Protein AF-I2Q710-F1 (afdb_monomer_lite)

Radius of gyration: 10.35 Å; chains: 1; bounding box: 20×18×31 Å

InterPro domains:
  IPR031807 HicB-like antitoxin of toxin-antitoxin system [PF15919] (6-40)
  IPR035069 Antitoxin HicB/UPF0150 [SSF143100] (1-43)

Organism: NCBI:txid596152

Structure (mmCIF, N/CA/C/O backbone):
data_AF-I2Q710-F1
#
_entry.id   AF-I2Q710-F1
#
loop_
_atom_site.group_PDB
_atom_site.id
_atom_site.type_symbol
_atom_site.label_atom_id
_atom_site.label_alt_id
_atom_site.label_comp_id
_atom_site.label_asym_id
_atom_site.label_entity_id
_atom_site.label_seq_id
_atom_site.pdbx_PDB_ins_code
_atom_site.Cartn_x
_atom_site.Cartn_y
_atom_site.Cartn_z
_atom_site.occupancy
_atom_site.B_iso_or_equiv
_atom_site.auth_seq_id
_atom_site.auth_comp_id
_atom_site.auth_asym_id
_atom_site.auth_atom_id
_atom_site.pdbx_PDB_model_num
ATOM 1 N N . MET A 1 1 ? -12.780 -6.957 16.431 1.00 60.22 1 MET A N 1
ATOM 2 C CA . MET A 1 1 ? -13.686 -6.596 15.312 1.00 60.22 1 MET A CA 1
ATOM 3 C C . MET A 1 1 ? -12.852 -6.337 14.061 1.00 60.22 1 MET A C 1
ATOM 5 O O . MET A 1 1 ? -11.945 -5.521 14.135 1.00 60.22 1 MET A O 1
ATOM 9 N N . LYS A 1 2 ? -13.112 -7.015 12.933 1.00 61.84 2 LYS A N 1
ATOM 10 C CA . LYS A 1 2 ? -12.456 -6.705 11.645 1.00 61.84 2 LYS A CA 1
ATOM 11 C C . LYS A 1 2 ? -13.215 -5.569 10.957 1.00 61.84 2 LYS A C 1
ATOM 13 O O . LYS A 1 2 ? -14.384 -5.736 10.632 1.00 61.84 2 LYS A O 1
ATOM 18 N N . ARG A 1 3 ? -12.554 -4.432 10.729 1.00 74.25 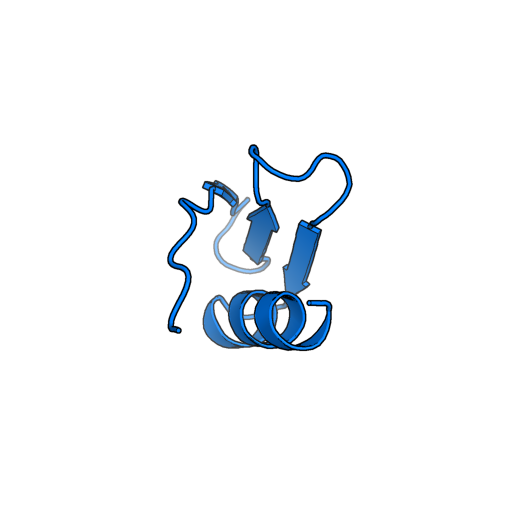3 ARG A N 1
ATOM 19 C CA . ARG A 1 3 ? -13.089 -3.310 9.942 1.00 74.25 3 ARG A CA 1
ATOM 20 C C . ARG A 1 3 ? -12.557 -3.402 8.516 1.00 74.25 3 ARG A C 1
ATOM 22 O O . ARG A 1 3 ? -11.340 -3.399 8.335 1.00 74.25 3 ARG A O 1
ATOM 29 N N . ARG A 1 4 ? -13.462 -3.482 7.542 1.00 80.12 4 ARG A N 1
ATOM 30 C CA . ARG A 1 4 ? -13.166 -3.431 6.104 1.00 80.12 4 ARG A CA 1
ATOM 31 C C . ARG A 1 4 ? -13.526 -2.038 5.610 1.00 80.12 4 ARG A C 1
ATOM 33 O O . ARG A 1 4 ? -14.630 -1.580 5.886 1.00 80.12 4 ARG A O 1
ATOM 40 N N . SER A 1 5 ? -12.599 -1.399 4.917 1.00 81.69 5 SER A N 1
ATOM 41 C CA . SER A 1 5 ? -12.789 -0.075 4.332 1.00 81.69 5 SER A CA 1
ATOM 42 C C . SER A 1 5 ? -12.521 -0.180 2.833 1.00 81.69 5 SER A C 1
ATOM 44 O O . SER A 1 5 ? -11.597 -0.905 2.454 1.00 81.69 5 SER A O 1
ATOM 46 N N . PRO A 1 6 ? -13.323 0.475 1.979 1.00 86.81 6 PRO A N 1
ATOM 47 C CA . PRO A 1 6 ? -13.014 0.552 0.560 1.00 86.81 6 PRO A CA 1
ATOM 48 C C . PRO A 1 6 ? -11.696 1.311 0.379 1.00 86.81 6 PRO A C 1
ATOM 50 O O . PRO A 1 6 ? -11.463 2.322 1.041 1.00 86.81 6 PRO A O 1
ATOM 53 N N . ALA A 1 7 ? -10.842 0.805 -0.503 1.00 88.06 7 ALA A N 1
ATOM 54 C CA . ALA A 1 7 ? -9.580 1.428 -0.866 1.00 88.06 7 ALA A CA 1
ATOM 55 C C . ALA A 1 7 ? -9.583 1.712 -2.367 1.00 88.06 7 ALA A C 1
ATOM 57 O O . ALA A 1 7 ? -10.094 0.908 -3.150 1.00 88.06 7 ALA A O 1
ATOM 58 N N . ILE A 1 8 ? -9.022 2.851 -2.754 1.00 90.38 8 ILE A N 1
ATOM 59 C CA . ILE A 1 8 ? -8.843 3.222 -4.155 1.00 90.38 8 ILE A CA 1
ATOM 60 C C . ILE A 1 8 ? -7.409 2.873 -4.538 1.00 90.38 8 ILE A C 1
ATOM 62 O O . ILE A 1 8 ? -6.472 3.307 -3.867 1.00 90.38 8 ILE A O 1
ATOM 66 N N . LEU A 1 9 ? -7.258 2.074 -5.595 1.00 89.75 9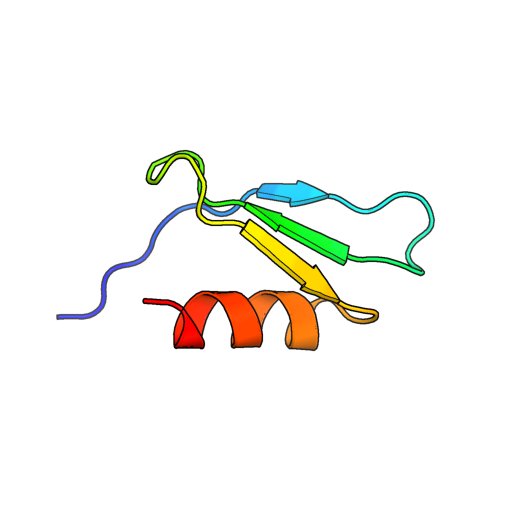 LEU A N 1
ATOM 67 C CA . LEU A 1 9 ? -5.970 1.726 -6.180 1.00 89.75 9 LEU A CA 1
ATOM 68 C C . LEU A 1 9 ? -5.686 2.643 -7.370 1.00 89.75 9 LEU A C 1
ATOM 70 O O . LEU A 1 9 ? -6.484 2.721 -8.302 1.00 89.75 9 LEU A O 1
ATOM 74 N N . HIS A 1 10 ? -4.525 3.278 -7.346 1.00 89.25 10 HIS A N 1
ATOM 75 C CA . HIS A 1 10 ? -3.974 4.064 -8.438 1.00 89.25 10 HIS A CA 1
ATOM 76 C C . HIS A 1 10 ? -2.722 3.372 -8.979 1.00 89.25 10 HIS A C 1
ATOM 78 O O . HIS A 1 10 ? -1.876 2.918 -8.210 1.00 89.25 10 HIS A O 1
ATOM 84 N N . THR A 1 11 ? -2.594 3.300 -10.301 1.00 86.94 11 THR A N 1
ATOM 85 C CA . THR A 1 11 ? -1.368 2.869 -10.976 1.00 86.94 11 THR A CA 1
ATOM 86 C C . THR A 1 11 ? -1.213 3.662 -12.267 1.00 86.94 11 THR A C 1
ATOM 88 O O . THR A 1 11 ? -2.208 3.915 -12.943 1.00 86.94 11 THR A O 1
ATOM 91 N N . ASP A 1 12 ? 0.010 4.099 -12.551 1.00 76.81 12 ASP A N 1
ATOM 92 C CA . ASP A 1 12 ? 0.345 4.910 -13.729 1.00 76.81 12 ASP A CA 1
ATOM 93 C C . ASP A 1 12 ? 0.710 3.996 -14.915 1.00 76.81 12 ASP A C 1
ATOM 95 O O . ASP A 1 12 ? 0.084 4.059 -15.965 1.00 76.81 12 ASP A O 1
ATOM 99 N N . ASP A 1 13 ? 1.598 3.017 -14.681 1.00 80.31 13 ASP A N 1
ATOM 100 C CA . ASP A 1 13 ? 2.094 2.078 -15.706 1.00 80.31 13 ASP A CA 1
ATOM 101 C C . ASP A 1 13 ? 2.281 0.636 -15.180 1.00 80.31 13 ASP A C 1
ATOM 103 O O . ASP A 1 13 ? 3.019 -0.169 -15.745 1.00 80.31 13 ASP A O 1
ATOM 107 N N . GLY A 1 14 ? 1.680 0.288 -14.036 1.00 71.38 14 GLY A N 1
ATOM 108 C CA . GLY A 1 14 ? 1.895 -1.011 -13.374 1.00 71.38 14 GLY A CA 1
ATOM 109 C C . GLY A 1 14 ? 3.250 -1.155 -12.664 1.00 71.38 14 GLY A C 1
ATOM 110 O O . GLY A 1 14 ? 3.513 -2.197 -12.063 1.00 71.38 14 GLY A O 1
ATOM 111 N N . ILE A 1 15 ? 4.085 -0.112 -12.715 1.00 78.38 15 ILE A N 1
ATOM 112 C CA . ILE A 1 15 ? 5.401 -0.023 -12.060 1.00 78.38 15 ILE A CA 1
ATOM 113 C C . ILE A 1 15 ? 5.261 0.521 -10.630 1.00 78.38 15 ILE A C 1
ATOM 115 O O . ILE A 1 15 ? 5.952 0.07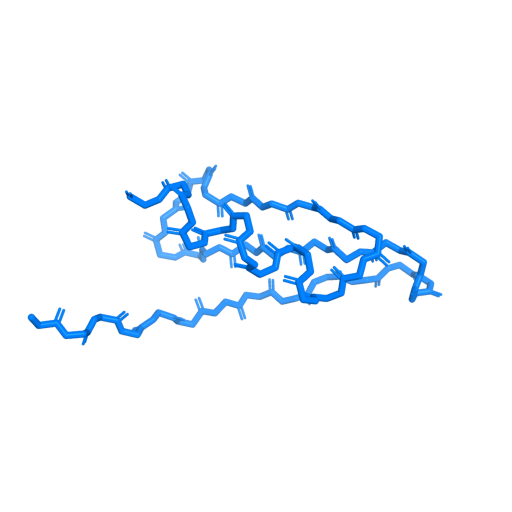9 -9.720 1.00 78.38 15 ILE A O 1
ATOM 119 N N . GLY A 1 16 ? 4.343 1.468 -10.429 1.00 86.06 16 GLY A N 1
ATOM 120 C CA . GLY A 1 16 ? 4.024 2.045 -9.127 1.00 86.06 16 GLY A CA 1
ATOM 121 C C . GLY A 1 16 ? 2.554 1.844 -8.780 1.00 86.06 16 GLY A C 1
ATOM 122 O O . GLY A 1 16 ? 1.670 2.044 -9.621 1.00 86.06 16 GLY A O 1
ATOM 123 N N . TYR A 1 17 ? 2.297 1.462 -7.532 1.00 89.81 17 TYR A N 1
ATOM 124 C CA . TYR A 1 17 ? 0.962 1.284 -6.974 1.00 89.81 17 TYR A CA 1
ATOM 125 C C . TYR A 1 17 ? 0.767 2.253 -5.815 1.00 89.81 17 TYR A C 1
ATOM 127 O O . TYR A 1 17 ? 1.564 2.276 -4.880 1.00 89.81 17 TYR A O 1
ATOM 135 N N . GLY A 1 18 ? -0.300 3.042 -5.871 1.00 89.88 18 GLY A N 1
ATOM 136 C CA . GLY A 1 18 ? -0.766 3.895 -4.784 1.00 89.88 18 GLY A CA 1
ATOM 137 C C . GLY A 1 18 ? -2.100 3.391 -4.249 1.00 89.88 18 GLY A C 1
ATOM 138 O O . GLY A 1 18 ? -2.990 3.066 -5.029 1.00 89.88 18 GLY A O 1
ATOM 139 N N . VAL A 1 19 ? -2.259 3.324 -2.931 1.00 90.31 19 VAL A N 1
ATOM 140 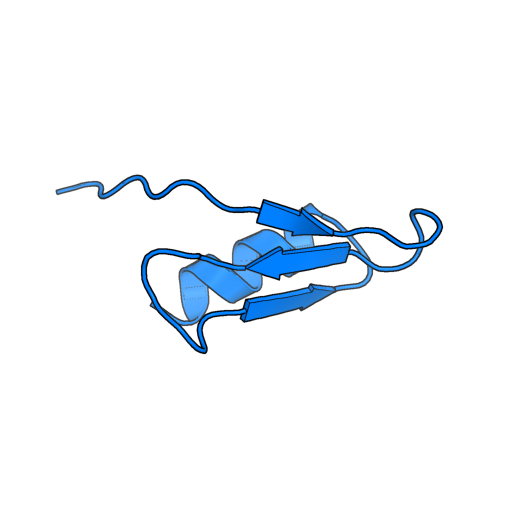C CA . VAL A 1 19 ? -3.508 2.912 -2.283 1.00 90.31 19 VAL A CA 1
ATOM 141 C C . VAL A 1 19 ? -3.951 4.003 -1.318 1.00 90.31 19 VAL A C 1
ATOM 143 O O . VAL A 1 19 ? -3.171 4.426 -0.471 1.00 90.31 19 VAL A O 1
ATOM 146 N N . THR A 1 20 ? -5.208 4.435 -1.420 1.00 90.75 20 THR A N 1
ATOM 147 C CA . THR A 1 20 ? -5.765 5.517 -0.591 1.00 90.75 20 THR A CA 1
ATOM 148 C C . THR A 1 20 ? -7.097 5.105 0.026 1.00 90.75 20 THR A C 1
ATOM 150 O O . THR A 1 20 ? -7.934 4.494 -0.645 1.00 90.75 20 THR A O 1
ATOM 153 N N . ILE A 1 21 ? -7.326 5.468 1.292 1.00 89.31 21 ILE A N 1
ATOM 154 C CA . ILE A 1 21 ? -8.625 5.300 1.955 1.00 89.31 21 ILE A CA 1
ATOM 155 C C . ILE A 1 21 ? -9.405 6.621 1.891 1.00 89.31 21 ILE A C 1
ATOM 157 O O . ILE A 1 21 ? -9.046 7.566 2.590 1.00 89.31 21 ILE A O 1
ATOM 161 N N . PRO A 1 22 ? -10.498 6.712 1.113 1.00 87.44 22 PRO A N 1
ATOM 162 C CA . PRO A 1 22 ? -11.275 7.951 1.005 1.00 87.44 22 PRO A CA 1
ATOM 163 C C . PRO A 1 22 ? -11.989 8.326 2.312 1.00 87.44 22 PRO A C 1
ATOM 165 O O . PRO A 1 22 ? -12.277 9.494 2.543 1.00 87.44 22 PRO A O 1
ATOM 168 N N . ASP A 1 23 ? -12.248 7.342 3.175 1.00 85.50 23 ASP A N 1
ATOM 169 C CA . ASP A 1 23 ? -12.885 7.528 4.486 1.00 85.50 23 ASP A CA 1
ATOM 170 C C . ASP A 1 23 ? -11.937 8.162 5.523 1.00 85.50 23 ASP A C 1
ATOM 172 O O . ASP A 1 23 ? -12.380 8.704 6.532 1.00 85.50 23 ASP A O 1
ATOM 176 N N . LEU A 1 24 ? -10.621 8.113 5.272 1.00 81.88 24 LEU A N 1
ATOM 177 C CA . LEU A 1 24 ? -9.591 8.661 6.148 1.00 81.88 24 LEU A CA 1
ATOM 178 C C . LEU A 1 24 ? -8.663 9.578 5.335 1.00 81.88 24 LEU A C 1
ATOM 180 O O . LEU A 1 24 ? -7.642 9.117 4.815 1.00 81.88 24 LEU A O 1
ATOM 184 N N . PRO A 1 25 ? -8.997 10.875 5.202 1.00 81.38 25 PRO A N 1
ATOM 185 C CA . PRO A 1 25 ? -8.191 11.807 4.425 1.00 81.38 25 PRO A CA 1
ATOM 186 C C . PRO A 1 25 ? -6.754 11.862 4.962 1.00 81.38 25 PRO A C 1
ATOM 188 O O . PRO A 1 25 ? -6.529 12.030 6.158 1.00 81.38 25 PRO A O 1
ATOM 191 N N . GLY A 1 26 ? -5.780 11.694 4.064 1.00 81.31 26 GLY A N 1
ATOM 192 C CA . GLY A 1 26 ? -4.353 11.614 4.402 1.00 81.31 26 GLY A CA 1
ATOM 193 C C . GLY A 1 26 ? -3.829 10.196 4.661 1.00 81.31 26 GLY A C 1
ATOM 194 O O . GLY A 1 26 ? -2.618 10.017 4.768 1.00 81.31 26 GLY A O 1
ATOM 195 N N . CYS A 1 27 ? -4.695 9.178 4.702 1.00 86.94 27 CYS A N 1
ATOM 196 C CA . CYS A 1 27 ? -4.278 7.779 4.755 1.00 86.94 27 CYS A CA 1
ATOM 197 C C . CYS A 1 27 ? -4.063 7.232 3.340 1.00 86.94 27 CYS A C 1
ATOM 199 O O . CYS A 1 27 ? -5.001 6.792 2.666 1.00 86.94 27 CYS A O 1
ATOM 201 N N . PHE A 1 28 ? -2.810 7.281 2.897 1.00 89.12 28 PHE A N 1
ATOM 202 C CA . PHE A 1 28 ? -2.375 6.717 1.629 1.00 89.12 28 PHE A CA 1
ATOM 203 C C . PHE A 1 28 ? -1.000 6.065 1.759 1.00 89.12 28 PHE A C 1
ATOM 205 O O . PHE A 1 28 ? -0.204 6.412 2.638 1.00 89.12 28 PHE A O 1
ATOM 212 N N . THR A 1 29 ? -0.721 5.127 0.864 1.00 90.56 29 THR A N 1
ATOM 213 C CA . THR A 1 29 ? 0.570 4.455 0.736 1.00 90.56 29 THR A CA 1
ATOM 214 C C . THR A 1 29 ? 0.926 4.262 -0.723 1.00 90.56 29 THR A C 1
ATOM 216 O O . THR A 1 29 ? 0.070 4.292 -1.606 1.00 90.56 29 THR A O 1
ATOM 219 N N . THR A 1 30 ? 2.210 4.047 -0.967 1.00 90.44 30 THR A N 1
ATOM 220 C CA . THR A 1 30 ? 2.758 3.730 -2.279 1.00 90.44 30 THR A CA 1
ATOM 221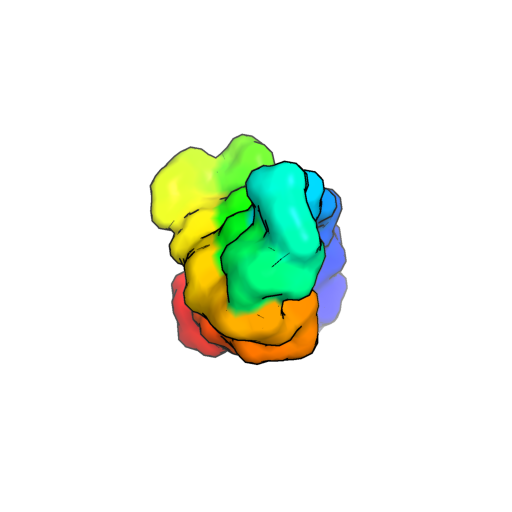 C C . THR A 1 30 ? 3.733 2.568 -2.170 1.00 90.44 30 THR A C 1
ATOM 223 O O . THR A 1 30 ? 4.338 2.343 -1.122 1.00 90.44 30 THR A O 1
ATOM 226 N N . GLY A 1 31 ? 3.884 1.816 -3.254 1.00 88.12 31 GLY A N 1
ATOM 227 C CA . GLY A 1 31 ? 4.857 0.740 -3.355 1.00 88.12 31 GLY A CA 1
ATOM 228 C C . GLY A 1 31 ? 5.041 0.263 -4.788 1.00 88.12 31 GLY A C 1
ATOM 229 O O . GLY A 1 31 ? 4.194 0.493 -5.649 1.00 88.12 31 GLY A O 1
ATOM 230 N N . ASP A 1 32 ? 6.146 -0.433 -5.025 1.00 86.88 32 ASP A N 1
ATOM 231 C CA . ASP A 1 32 ? 6.502 -1.018 -6.324 1.00 86.88 32 ASP A CA 1
ATOM 232 C C . ASP A 1 32 ? 5.597 -2.203 -6.691 1.00 86.88 32 ASP A C 1
ATOM 234 O O . ASP A 1 32 ? 5.480 -2.597 -7.847 1.00 86.88 32 ASP A O 1
ATOM 238 N N . THR A 1 33 ? 4.914 -2.779 -5.697 1.00 88.94 33 THR A N 1
ATOM 239 C CA . THR A 1 33 ? 3.907 -3.821 -5.902 1.00 88.94 33 THR A CA 1
ATOM 240 C C . THR A 1 33 ? 2.620 -3.502 -5.156 1.00 88.94 33 THR A C 1
ATOM 242 O O . THR A 1 33 ? 2.615 -2.862 -4.102 1.00 88.94 33 THR A O 1
ATOM 245 N N . LEU A 1 34 ? 1.513 -4.016 -5.690 1.00 85.50 34 LEU A N 1
ATOM 246 C CA . LEU A 1 34 ? 0.173 -3.885 -5.120 1.00 8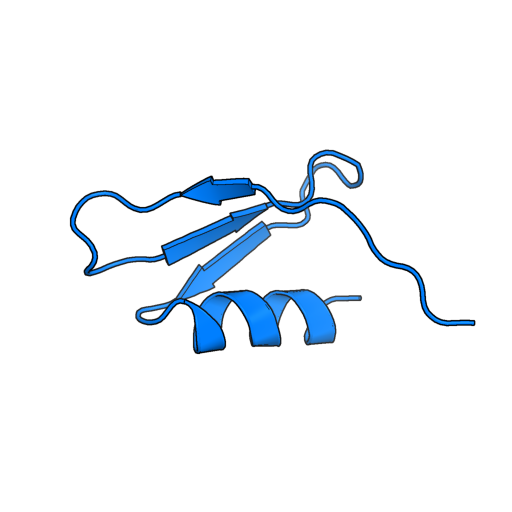5.50 34 LEU A CA 1
ATOM 247 C C . LEU A 1 34 ? 0.111 -4.433 -3.682 1.00 85.50 34 LEU A C 1
ATOM 249 O O . LEU A 1 34 ? -0.488 -3.816 -2.803 1.00 85.50 34 LEU A O 1
ATOM 253 N N . VAL A 1 35 ? 0.779 -5.566 -3.435 1.00 87.25 35 VAL A N 1
ATOM 254 C CA . VAL A 1 35 ? 0.872 -6.189 -2.106 1.00 87.25 35 VAL A CA 1
ATOM 255 C C . VAL A 1 35 ? 1.640 -5.288 -1.146 1.00 87.25 35 VAL A C 1
ATOM 257 O O . VAL A 1 35 ? 1.126 -4.990 -0.073 1.00 87.25 35 VAL A O 1
ATOM 260 N N . GLN A 1 36 ? 2.812 -4.786 -1.547 1.00 87.88 36 GLN A N 1
ATOM 261 C CA . GLN A 1 36 ? 3.621 -3.902 -0.705 1.00 87.88 36 GLN A CA 1
ATOM 262 C C . GLN A 1 36 ? 2.851 -2.628 -0.334 1.00 87.88 36 GLN A C 1
ATOM 264 O O . GLN A 1 36 ? 2.807 -2.255 0.836 1.00 87.88 36 GLN A O 1
ATOM 269 N N . ALA A 1 37 ? 2.188 -1.991 -1.304 1.00 87.69 37 ALA A N 1
ATOM 270 C CA . ALA A 1 37 ? 1.375 -0.806 -1.044 1.00 87.69 37 ALA A CA 1
ATOM 271 C C . ALA A 1 37 ? 0.226 -1.111 -0.061 1.00 87.69 37 ALA A C 1
ATOM 273 O O . ALA A 1 37 ? -0.024 -0.333 0.862 1.00 87.69 37 ALA A O 1
ATOM 274 N N . ALA A 1 38 ? -0.442 -2.260 -0.206 1.00 85.38 38 ALA A N 1
ATOM 275 C CA . ALA A 1 38 ? -1.535 -2.664 0.675 1.00 85.38 38 ALA A CA 1
ATOM 276 C C . ALA A 1 38 ? -1.073 -3.024 2.101 1.00 85.38 38 ALA A C 1
ATOM 278 O O . ALA A 1 38 ? -1.739 -2.642 3.063 1.00 85.38 38 ALA A O 1
ATOM 279 N N . GLU A 1 39 ? 0.055 -3.718 2.268 1.00 86.44 39 GLU A N 1
ATOM 280 C CA . GLU A 1 39 ? 0.579 -4.071 3.596 1.00 86.44 39 GLU A CA 1
ATOM 281 C C . GLU A 1 39 ? 0.981 -2.831 4.398 1.00 86.44 39 GLU A C 1
ATOM 283 O O . GLU A 1 39 ? 0.599 -2.694 5.561 1.00 86.44 39 GLU A O 1
ATOM 288 N N . GLN A 1 40 ? 1.638 -1.869 3.745 1.00 83.44 40 GLN A N 1
ATOM 289 C CA . GLN A 1 40 ? 2.002 -0.589 4.360 1.00 83.44 40 GLN A CA 1
ATOM 290 C C . GLN A 1 40 ? 0.776 0.185 4.875 1.00 83.44 40 GLN A C 1
ATOM 292 O O . GLN A 1 40 ? 0.856 0.913 5.865 1.00 83.44 40 GLN A O 1
ATOM 297 N N . LEU A 1 41 ? -0.377 0.036 4.216 1.00 81.56 41 LEU A N 1
ATOM 298 C CA . LEU A 1 41 ? -1.621 0.704 4.606 1.00 81.56 41 LEU A CA 1
ATOM 299 C C . LEU A 1 41 ? -2.237 0.066 5.860 1.00 81.56 41 LEU A C 1
ATOM 301 O O . LEU A 1 41 ? -2.829 0.761 6.683 1.00 81.56 41 LEU A O 1
ATOM 305 N N . ILE A 1 42 ? -2.103 -1.257 6.003 1.00 74.44 42 ILE A N 1
ATOM 306 C CA . ILE A 1 42 ? -2.581 -2.007 7.173 1.00 74.44 42 ILE A CA 1
ATOM 307 C C . ILE A 1 42 ? -1.725 -1.679 8.399 1.00 74.44 42 ILE A C 1
ATOM 309 O O . ILE A 1 42 ? -2.269 -1.559 9.494 1.00 74.44 42 ILE A O 1
ATOM 313 N N . GLU A 1 43 ? -0.414 -1.514 8.214 1.00 70.56 43 GLU A N 1
ATOM 314 C CA . GLU A 1 43 ? 0.523 -1.199 9.298 1.00 70.56 43 GLU A CA 1
ATOM 315 C C . GLU A 1 43 ? 0.371 0.238 9.819 1.00 70.56 43 GLU A C 1
ATOM 317 O O . GLU A 1 43 ? 0.552 0.492 11.006 1.00 70.56 43 GLU A O 1
ATOM 322 N N . LYS A 1 44 ? -0.043 1.181 8.963 1.00 61.66 44 LYS A N 1
ATOM 323 C CA . LYS A 1 44 ? -0.301 2.585 9.337 1.00 61.66 44 LYS A CA 1
ATOM 324 C C . LYS A 1 44 ? -1.607 2.820 10.115 1.00 61.66 44 LYS A C 1
ATOM 326 O O . LYS A 1 44 ? -1.996 3.977 10.286 1.00 61.66 44 LYS A O 1
ATOM 331 N N . ARG A 1 45 ? -2.302 1.762 10.539 1.00 55.31 45 ARG A N 1
ATOM 332 C CA . ARG A 1 45 ? -3.618 1.840 11.185 1.00 55.31 45 ARG A CA 1
ATOM 333 C C . ARG A 1 45 ? -3.557 1.977 12.704 1.00 55.31 45 ARG A C 1
ATOM 335 O O . ARG A 1 45 ? -2.713 1.307 13.328 1.00 55.31 45 ARG A O 1
#

Sequence (45 aa):
MKRRSPAILHTDDGIGYGVTIPDLPGCFTTGDTLVQAAEQLIEKR

pLDDT: mean 82.62, std 8.84, range [55.31, 90.75]

Secondary structure (DSSP, 8-state):
-PPP---EEEESSSS-EEEE-TTSTT-EEEESSHHHHHHHHHHT-

Foldseek 3Di:
DDDDADWDWDDDPLQKIKIDGPVDPPQIAMDRHPVVRVVVSVVVD